Protein AF-C7G9T8-F1 (afdb_monomer)

Radius of gyration: 13.72 Å; Cα contacts (8 Å, |Δi|>4): 101; chains: 1; bounding box: 37×25×32 Å

Solvent-accessible surface area (backbone atoms only — not comparable to full-atom values): 5995 Å² total; per-residue (Å²): 135,69,93,58,61,76,59,50,54,66,72,76,38,93,72,76,66,60,89,73,91,54,98,54,57,48,49,46,52,45,52,52,68,58,38,53,49,49,31,69,78,32,60,93,41,28,44,62,27,85,90,46,54,84,88,45,22,54,30,24,32,29,33,42,56,78,91,49,61,65,70,58,53,51,53,52,49,53,51,24,49,50,53,55,47,70,71,45,54,74,69,56,40,50,52,53,53,60,58,74,71,109

Foldseek 3Di:
DQPCLVVLCVPQDPPDQPPDDDPFKGKFFAPLVVLVVCCVVCVPFKDFDPPDDPVRRSGMIIGGNVPDDPVVVVVRSVRSSVVVLVVDDPVSNVVSVVVSVD

Secondary structure (DSSP, 8-state):
--TTHHHHHHHH--S-----S-TTEEEEE--HHHHHHHHHH-TTTEEE-TT--TTTGGGEEEEE-TT--HHHHHHHHHHHHHHHHHTS-HHHHHHHHHHHT-

pLDDT: mean 74.72, std 18.05, range [35.41, 93.06]

Organism: NCBI:txid536231

Structure (mmCIF, N/CA/C/O backbone):
data_AF-C7G9T8-F1
#
_entry.id   AF-C7G9T8-F1
#
loop_
_atom_site.group_PDB
_atom_site.id
_atom_site.type_symbol
_atom_site.label_atom_id
_atom_site.label_alt_id
_atom_site.label_comp_id
_atom_site.label_asym_id
_atom_site.label_entity_id
_atom_site.label_seq_id
_atom_site.pdbx_PDB_ins_code
_atom_site.Cartn_x
_atom_site.Cartn_y
_atom_site.Cartn_z
_atom_site.occupancy
_atom_site.B_iso_or_equiv
_atom_site.auth_seq_id
_atom_site.auth_comp_id
_atom_site.auth_asym_id
_atom_site.auth_atom_id
_atom_site.pdbx_PDB_model_num
ATOM 1 N N . MET A 1 1 ? -15.582 -4.866 -9.535 1.00 42.88 1 MET A N 1
ATOM 2 C CA . MET A 1 1 ? -14.661 -3.718 -9.676 1.00 42.88 1 MET A CA 1
ATOM 3 C C . MET A 1 1 ? -15.271 -2.550 -8.925 1.00 42.88 1 MET A C 1
ATOM 5 O O . MET A 1 1 ? -16.390 -2.182 -9.255 1.00 42.88 1 MET A O 1
ATOM 9 N N . ARG A 1 2 ? -14.622 -2.041 -7.872 1.00 40.09 2 ARG A N 1
ATOM 10 C CA . ARG A 1 2 ? -15.110 -0.881 -7.107 1.00 40.09 2 ARG A CA 1
ATOM 11 C C . ARG A 1 2 ? -14.346 0.363 -7.583 1.00 40.09 2 ARG A C 1
ATOM 13 O O . ARG A 1 2 ? -13.290 0.643 -7.034 1.00 40.09 2 ARG A O 1
ATOM 20 N N . PRO A 1 3 ? -14.830 1.107 -8.594 1.00 39.47 3 PRO A N 1
ATOM 21 C CA . PRO A 1 3 ? -14.122 2.278 -9.123 1.00 39.47 3 PRO A CA 1
ATOM 22 C C . PRO A 1 3 ? -13.960 3.417 -8.096 1.00 39.47 3 PRO A C 1
ATOM 24 O O . PRO A 1 3 ? -13.150 4.314 -8.302 1.00 39.47 3 PRO A O 1
ATOM 27 N N . LEU A 1 4 ? -14.681 3.365 -6.967 1.00 37.62 4 LEU A N 1
ATOM 28 C CA . LEU A 1 4 ? -14.602 4.331 -5.868 1.00 37.62 4 LEU A CA 1
ATOM 29 C C . LEU A 1 4 ? -13.631 3.957 -4.727 1.00 37.62 4 LEU A C 1
ATOM 31 O O . LEU A 1 4 ? -13.373 4.802 -3.868 1.00 37.62 4 LEU A O 1
ATOM 35 N N . SER A 1 5 ? -13.075 2.738 -4.679 1.00 43.97 5 SER A N 1
ATOM 36 C CA . SER A 1 5 ? -12.301 2.278 -3.505 1.00 43.97 5 SER A CA 1
ATOM 37 C C . SER A 1 5 ? -11.016 3.080 -3.264 1.00 43.97 5 SER A C 1
ATOM 39 O O . SER A 1 5 ? -10.617 3.270 -2.116 1.00 43.97 5 SER A O 1
ATOM 41 N N . LEU A 1 6 ? -10.407 3.622 -4.323 1.00 44.91 6 LEU A N 1
ATOM 42 C CA . LEU A 1 6 ? -9.145 4.362 -4.231 1.00 44.91 6 LEU A CA 1
ATOM 43 C C . LEU A 1 6 ? -9.312 5.784 -3.659 1.00 44.91 6 LEU A C 1
ATOM 45 O O . LEU A 1 6 ? -8.418 6.287 -2.981 1.00 44.91 6 LEU A O 1
ATOM 49 N N . LEU A 1 7 ? -10.454 6.438 -3.909 1.00 41.69 7 LEU A N 1
ATOM 50 C CA . LEU A 1 7 ? -10.688 7.820 -3.468 1.00 41.69 7 LEU A CA 1
ATOM 51 C C . LEU A 1 7 ? -11.225 7.889 -2.028 1.00 41.69 7 LEU A C 1
ATOM 53 O O . LEU A 1 7 ? -10.921 8.834 -1.298 1.00 41.69 7 LEU A O 1
ATOM 57 N N . ILE A 1 8 ? -11.992 6.882 -1.595 1.00 43.81 8 ILE A N 1
ATOM 58 C CA . ILE A 1 8 ? -12.645 6.881 -0.276 1.00 43.81 8 ILE A CA 1
ATOM 59 C C . ILE A 1 8 ? -11.615 6.761 0.864 1.00 43.81 8 ILE A C 1
ATOM 61 O O . ILE A 1 8 ? -11.724 7.486 1.854 1.00 43.81 8 ILE A O 1
ATOM 65 N N . VAL A 1 9 ? -10.553 5.957 0.707 1.00 46.69 9 VAL A N 1
ATOM 66 C CA . VAL A 1 9 ? -9.492 5.829 1.735 1.00 46.69 9 VAL A CA 1
ATOM 67 C C . VAL A 1 9 ? -8.762 7.159 1.969 1.00 46.69 9 VAL A C 1
ATOM 69 O O . VAL A 1 9 ? -8.455 7.507 3.109 1.00 46.69 9 VAL A O 1
ATOM 72 N N . PHE A 1 10 ? -8.568 7.952 0.911 1.00 44.38 10 PHE A N 1
ATOM 73 C CA . PHE A 1 10 ? -7.957 9.283 0.987 1.00 44.38 10 PHE A CA 1
ATOM 74 C C . PHE A 1 10 ? -8.813 10.298 1.759 1.00 44.38 10 PHE A C 1
ATOM 76 O O . PHE A 1 10 ? -8.283 11.197 2.414 1.00 44.38 10 PHE A O 1
ATOM 83 N N . LYS A 1 11 ? -10.143 10.182 1.652 1.00 40.78 11 LYS A N 1
ATOM 84 C CA . LYS A 1 11 ? -11.103 11.157 2.187 1.00 40.78 11 LYS A CA 1
ATOM 85 C C . LYS A 1 11 ? -11.443 10.895 3.657 1.00 40.78 11 LYS A C 1
ATOM 87 O O . LYS A 1 11 ? -11.576 11.855 4.414 1.00 40.78 11 LYS A O 1
ATOM 92 N N . VAL A 1 12 ? -11.584 9.628 4.055 1.00 46.03 12 VAL A N 1
ATOM 93 C CA . VAL A 1 12 ? -12.160 9.270 5.365 1.00 46.03 12 VAL A CA 1
ATOM 94 C C . VAL A 1 12 ? -11.106 9.174 6.466 1.00 46.03 12 VAL A C 1
ATOM 96 O O . VAL A 1 12 ? -11.384 9.504 7.619 1.00 46.03 12 VAL A O 1
ATOM 99 N N . THR A 1 13 ? -9.874 8.770 6.152 1.00 43.25 13 THR A N 1
ATOM 100 C CA . THR A 1 13 ? -8.897 8.476 7.201 1.00 43.25 13 THR A CA 1
ATOM 101 C C . THR A 1 13 ? -7.535 9.047 6.856 1.00 43.25 13 THR A C 1
ATOM 103 O O . THR A 1 13 ? -6.859 8.571 5.956 1.00 43.25 13 THR A O 1
ATOM 106 N N . ARG A 1 14 ? -7.083 10.038 7.628 1.00 46.47 14 ARG A N 1
ATOM 107 C CA . ARG A 1 14 ? -5.731 10.630 7.580 1.00 46.47 14 ARG A CA 1
ATOM 108 C C . ARG A 1 14 ? -4.569 9.624 7.779 1.00 46.47 14 ARG A C 1
ATOM 110 O O . ARG A 1 14 ? -3.426 10.044 7.925 1.00 46.47 14 ARG A O 1
ATOM 117 N N . SER A 1 15 ? -4.820 8.312 7.801 1.00 43.06 15 SER A N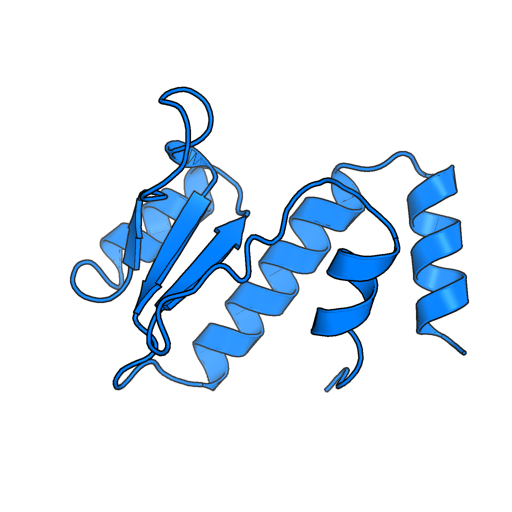 1
ATOM 118 C CA . SER A 1 15 ? -3.786 7.285 7.667 1.00 43.06 15 SER A CA 1
ATOM 119 C C . SER A 1 15 ? -3.447 7.136 6.190 1.00 43.06 15 SER A C 1
ATOM 121 O O . SER A 1 15 ? -4.103 6.407 5.457 1.00 43.06 15 SER A O 1
ATOM 123 N N . ALA A 1 16 ? -2.438 7.918 5.812 1.00 46.25 16 ALA A N 1
ATOM 124 C CA . ALA A 1 16 ? -1.839 8.077 4.502 1.00 46.25 16 ALA A CA 1
ATOM 125 C C . ALA A 1 16 ? -2.032 6.886 3.548 1.00 46.25 16 ALA A C 1
ATOM 127 O O . ALA A 1 16 ? -1.646 5.756 3.827 1.00 46.25 16 ALA A O 1
ATOM 128 N N . PHE A 1 17 ? -2.563 7.192 2.375 1.00 45.66 17 PHE A N 1
ATOM 129 C CA . PHE A 1 17 ? -2.071 6.649 1.123 1.00 45.66 17 PHE A CA 1
ATOM 130 C C . PHE A 1 17 ? -1.340 7.850 0.520 1.00 45.66 17 PHE A C 1
ATOM 132 O O . PHE A 1 17 ? -1.982 8.846 0.213 1.00 45.66 17 PHE A O 1
ATOM 139 N N . GLU A 1 18 ? -0.010 7.885 0.484 1.00 41.25 18 GLU A N 1
ATOM 140 C CA . GLU A 1 18 ? 0.671 9.040 -0.110 1.00 41.25 18 GLU A CA 1
ATOM 141 C C . GLU A 1 18 ? 0.663 8.876 -1.635 1.00 41.25 18 GLU A C 1
ATOM 14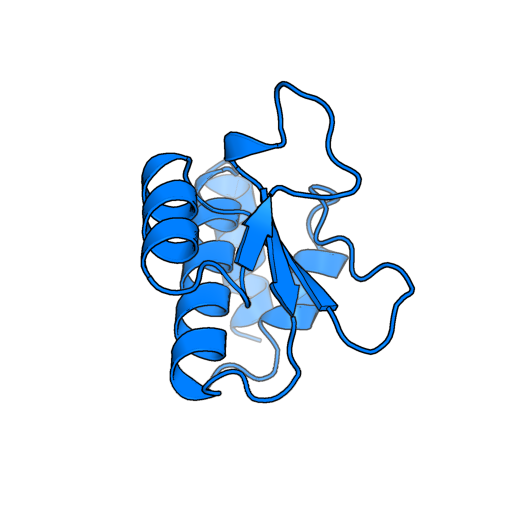3 O O . GLU A 1 18 ? 1.519 8.222 -2.227 1.00 41.25 18 GLU A O 1
ATOM 148 N N . ILE A 1 19 ? -0.335 9.464 -2.299 1.00 45.62 19 ILE A N 1
ATOM 149 C CA . ILE A 1 19 ? -0.239 9.784 -3.729 1.00 45.62 19 ILE A CA 1
ATOM 150 C C . ILE A 1 19 ? 0.569 11.084 -3.815 1.00 45.62 19 ILE A C 1
ATOM 152 O O . ILE A 1 19 ? 0.021 12.178 -3.909 1.00 45.62 19 ILE A O 1
ATOM 156 N N . GLY A 1 20 ? 1.890 10.947 -3.689 1.00 39.06 20 GLY A N 1
ATOM 157 C CA . GLY A 1 20 ? 2.855 12.045 -3.666 1.00 39.06 20 GLY A CA 1
ATOM 158 C C . GLY A 1 20 ? 3.836 12.017 -4.843 1.00 39.06 20 GLY A C 1
ATOM 159 O O . GLY A 1 20 ? 4.861 11.354 -4.793 1.00 39.06 20 GLY A O 1
ATOM 160 N N . CYS A 1 21 ? 3.510 12.812 -5.865 1.00 35.41 21 CYS A N 1
ATOM 161 C CA . CYS A 1 21 ? 4.371 13.594 -6.775 1.00 35.41 21 CYS A CA 1
ATOM 162 C C . CYS A 1 21 ? 5.220 12.979 -7.916 1.00 35.41 21 CYS A C 1
ATOM 164 O O . CYS A 1 21 ? 5.490 13.706 -8.873 1.00 35.41 21 CYS A O 1
ATOM 166 N N . CYS A 1 22 ? 5.578 11.694 -7.951 1.00 43.03 22 CYS A N 1
ATOM 167 C CA . CYS A 1 22 ? 6.310 11.142 -9.110 1.00 43.03 22 CYS A CA 1
ATOM 168 C C . CYS A 1 22 ? 5.390 10.254 -9.958 1.00 43.03 22 CYS A C 1
ATOM 170 O O . CYS A 1 22 ? 4.917 9.223 -9.493 1.00 43.03 22 CYS A O 1
ATOM 172 N N . ARG A 1 23 ? 5.121 10.665 -11.205 1.00 55.56 23 ARG A N 1
ATOM 173 C CA . ARG A 1 23 ? 4.085 10.111 -12.107 1.00 55.56 23 ARG A CA 1
ATOM 174 C C . ARG A 1 23 ? 4.065 8.576 -12.277 1.00 55.56 23 ARG A C 1
ATOM 176 O O . ARG A 1 23 ? 3.012 8.062 -12.639 1.00 55.56 23 ARG A O 1
ATOM 183 N N . ASN A 1 24 ? 5.144 7.858 -11.954 1.00 69.25 24 ASN A N 1
ATOM 184 C CA . ASN A 1 24 ? 5.320 6.444 -12.309 1.00 69.25 24 ASN A CA 1
ATOM 185 C C . ASN A 1 24 ? 5.384 5.462 -11.124 1.00 69.25 24 ASN A C 1
ATOM 187 O O . ASN A 1 24 ? 5.554 4.268 -11.355 1.00 69.25 24 ASN A O 1
ATOM 191 N N . HIS A 1 25 ? 5.253 5.902 -9.865 1.00 74.44 25 HIS A N 1
ATOM 192 C CA . HIS A 1 25 ? 5.235 4.967 -8.730 1.00 74.44 25 HIS A CA 1
ATOM 193 C C . HIS A 1 25 ? 4.120 5.248 -7.718 1.00 74.44 25 HIS A C 1
ATOM 195 O O . HIS A 1 25 ? 3.640 6.376 -7.577 1.00 74.44 25 HIS A O 1
ATOM 201 N N . LYS A 1 26 ? 3.689 4.202 -7.010 1.00 78.75 26 LYS A N 1
ATOM 202 C CA . LYS A 1 26 ? 2.646 4.248 -5.973 1.00 78.75 26 LYS A CA 1
ATOM 203 C C . LYS A 1 26 ? 3.163 3.631 -4.688 1.00 78.75 26 LYS A C 1
ATOM 205 O O . LYS A 1 26 ? 3.806 2.591 -4.727 1.00 78.75 26 LYS A O 1
ATOM 210 N N . GLN A 1 27 ? 2.857 4.251 -3.553 1.00 79.56 27 GLN A N 1
ATOM 211 C CA . GLN A 1 27 ? 3.153 3.674 -2.248 1.00 79.56 27 GLN A CA 1
ATOM 212 C C . GLN A 1 27 ? 1.900 3.029 -1.662 1.00 79.56 27 GLN A C 1
ATOM 214 O O . GLN A 1 27 ? 0.858 3.676 -1.579 1.00 79.56 27 GLN A O 1
ATOM 219 N N . MET A 1 28 ? 2.003 1.763 -1.259 1.00 79.94 28 MET A N 1
ATOM 220 C CA . MET A 1 28 ? 0.894 0.998 -0.692 1.00 79.94 28 MET A CA 1
ATOM 221 C C . MET A 1 28 ? 1.269 0.402 0.657 1.00 79.94 28 MET A C 1
ATOM 223 O O . MET A 1 28 ? 2.393 -0.065 0.860 1.00 79.94 28 MET A O 1
ATOM 227 N N . LYS A 1 29 ? 0.305 0.415 1.577 1.00 82.50 29 LYS A N 1
ATOM 228 C CA . LYS A 1 29 ? 0.450 -0.168 2.907 1.00 82.50 29 LYS A CA 1
ATOM 229 C C . LYS A 1 29 ? 0.050 -1.642 2.883 1.00 82.50 29 LYS A C 1
ATOM 231 O O . LYS A 1 29 ? -0.983 -1.993 2.322 1.00 82.50 29 LYS A O 1
ATOM 236 N N . CYS A 1 30 ? 0.850 -2.491 3.511 1.00 84.62 30 CYS A N 1
ATOM 237 C CA . CYS A 1 30 ? 0.642 -3.935 3.611 1.00 84.62 30 CYS A CA 1
ATOM 238 C C . CYS A 1 30 ? 1.088 -4.435 4.996 1.00 84.62 30 CYS A C 1
ATOM 240 O O . CYS A 1 30 ? 1.656 -3.683 5.794 1.00 84.62 30 CYS A O 1
ATOM 242 N N . THR A 1 31 ? 0.848 -5.713 5.292 1.00 88.75 31 THR A N 1
ATOM 243 C CA . THR A 1 31 ? 1.501 -6.369 6.434 1.00 88.75 31 THR A CA 1
ATOM 244 C C . THR A 1 31 ? 2.983 -6.595 6.118 1.00 88.75 31 THR A C 1
ATOM 246 O O . THR A 1 31 ? 3.371 -6.630 4.950 1.00 88.75 31 THR A O 1
ATOM 249 N N . ALA A 1 32 ? 3.829 -6.735 7.141 1.00 89.50 32 ALA A N 1
ATOM 250 C CA . ALA A 1 32 ? 5.268 -6.927 6.937 1.00 89.50 32 ALA A CA 1
ATOM 251 C C . ALA A 1 32 ? 5.572 -8.186 6.100 1.00 89.50 32 ALA A C 1
ATOM 253 O O . ALA A 1 32 ? 6.397 -8.131 5.188 1.00 89.50 32 ALA A O 1
ATOM 254 N N . ASP A 1 33 ? 4.845 -9.282 6.342 1.00 90.44 33 ASP A N 1
ATOM 255 C CA . ASP A 1 33 ? 5.034 -10.549 5.625 1.00 90.44 33 ASP A CA 1
ATOM 256 C C . ASP A 1 33 ? 4.665 -10.434 4.142 1.00 90.44 33 ASP A C 1
ATOM 258 O O . ASP A 1 33 ? 5.427 -10.846 3.268 1.00 90.44 33 ASP A O 1
ATOM 262 N N . THR A 1 34 ? 3.517 -9.818 3.835 1.00 89.38 34 THR A N 1
ATOM 263 C CA . THR A 1 34 ? 3.108 -9.606 2.436 1.00 89.38 34 THR A CA 1
ATOM 264 C C . THR A 1 34 ? 4.022 -8.620 1.730 1.00 89.38 34 THR A C 1
ATOM 266 O O . THR A 1 34 ? 4.362 -8.833 0.569 1.00 89.38 34 THR A O 1
ATOM 269 N N . ALA A 1 35 ? 4.475 -7.569 2.413 1.00 89.31 35 ALA A N 1
ATOM 270 C CA . ALA A 1 35 ? 5.440 -6.640 1.847 1.00 89.31 35 ALA A CA 1
ATOM 271 C C . ALA A 1 35 ? 6.753 -7.332 1.476 1.00 89.31 35 ALA A C 1
ATOM 273 O O . ALA A 1 35 ? 7.254 -7.139 0.369 1.00 89.31 35 ALA A O 1
ATOM 274 N N . GLN A 1 36 ? 7.279 -8.183 2.357 1.00 91.44 36 GLN A N 1
ATOM 275 C CA . GLN A 1 36 ? 8.467 -8.971 2.054 1.00 91.44 36 GLN A CA 1
ATOM 276 C C . GLN A 1 36 ? 8.224 -9.938 0.889 1.00 91.44 36 GLN A C 1
ATOM 278 O O . GLN A 1 36 ? 9.058 -10.015 -0.010 1.00 91.44 36 GLN A O 1
ATOM 283 N N . PHE A 1 37 ? 7.078 -10.622 0.862 1.00 92.56 37 PHE A N 1
ATOM 284 C CA . PHE A 1 37 ? 6.704 -11.507 -0.242 1.00 92.56 37 PHE A CA 1
ATOM 285 C C . PHE A 1 37 ? 6.706 -10.778 -1.590 1.00 92.56 37 PHE A C 1
ATOM 287 O O . PHE A 1 37 ? 7.402 -11.198 -2.511 1.00 92.56 37 PHE A O 1
ATOM 294 N N . TYR A 1 38 ? 6.010 -9.646 -1.697 1.00 90.88 38 TYR A N 1
ATOM 295 C CA . TYR A 1 38 ? 5.936 -8.887 -2.946 1.00 90.88 38 TYR A CA 1
ATOM 296 C C . TYR A 1 38 ? 7.299 -8.360 -3.408 1.00 90.88 38 TYR A C 1
ATOM 298 O O . TYR A 1 38 ? 7.576 -8.377 -4.605 1.00 90.88 38 TYR A O 1
ATOM 306 N N . ARG A 1 39 ? 8.175 -7.961 -2.479 1.00 92.50 39 ARG A N 1
ATOM 307 C CA . ARG A 1 39 ? 9.560 -7.567 -2.798 1.00 92.50 39 ARG A CA 1
ATOM 308 C C . ARG A 1 39 ? 10.400 -8.739 -3.308 1.00 92.50 39 ARG A C 1
ATOM 310 O O . ARG A 1 39 ? 11.263 -8.536 -4.147 1.00 92.50 39 ARG A O 1
ATOM 317 N N . MET A 1 40 ? 10.156 -9.959 -2.823 1.00 92.38 40 MET A N 1
ATOM 318 C CA . MET A 1 40 ? 10.843 -11.158 -3.323 1.00 92.38 40 MET A CA 1
ATOM 319 C C . MET A 1 40 ? 10.338 -11.586 -4.704 1.00 92.38 40 MET A C 1
ATOM 321 O O . MET A 1 40 ? 11.134 -12.026 -5.526 1.00 92.38 40 MET A O 1
ATO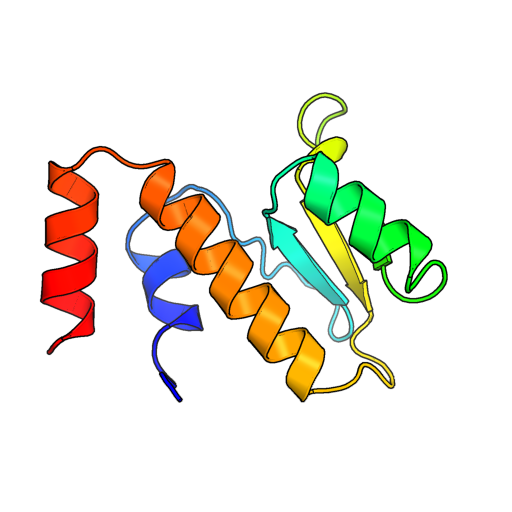M 325 N N . VAL A 1 41 ? 9.031 -11.463 -4.962 1.00 93.06 41 VAL A N 1
ATOM 326 C CA . VAL A 1 41 ? 8.436 -11.827 -6.261 1.00 93.06 41 VAL A CA 1
ATOM 327 C C . VAL A 1 41 ? 8.757 -10.787 -7.338 1.00 93.06 41 VAL A C 1
ATOM 329 O O . VAL A 1 41 ? 8.986 -11.152 -8.489 1.00 93.06 41 VAL A O 1
ATOM 332 N N . TYR A 1 42 ? 8.804 -9.502 -6.974 1.00 91.50 42 TYR A N 1
ATOM 333 C CA . TYR A 1 42 ? 9.019 -8.389 -7.901 1.00 91.50 42 TYR A CA 1
ATOM 334 C C . TYR A 1 42 ? 10.151 -7.451 -7.435 1.00 91.50 42 TYR A C 1
ATOM 336 O O . TYR A 1 42 ? 9.891 -6.274 -7.178 1.00 91.50 42 TYR A O 1
ATOM 344 N N . PRO A 1 43 ? 11.405 -7.925 -7.343 1.00 90.00 43 PRO A N 1
ATOM 345 C CA . PRO A 1 43 ? 12.513 -7.153 -6.767 1.00 90.00 43 PRO A CA 1
ATOM 346 C C . PRO A 1 43 ? 12.831 -5.859 -7.530 1.00 90.00 43 PRO A C 1
ATOM 348 O O . PRO A 1 43 ? 13.201 -4.865 -6.914 1.00 90.00 43 PRO A O 1
ATOM 351 N N . ASP A 1 44 ? 12.630 -5.837 -8.850 1.0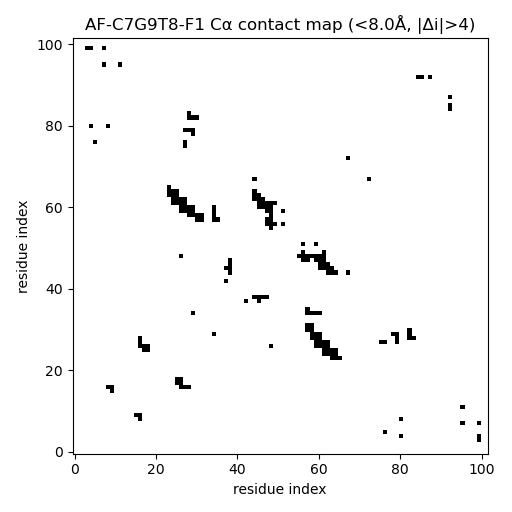0 89.81 44 ASP A N 1
ATOM 352 C CA . ASP A 1 44 ? 12.916 -4.660 -9.686 1.00 89.81 44 ASP A CA 1
ATOM 353 C C . ASP A 1 44 ? 11.749 -3.664 -9.753 1.00 89.81 44 ASP A C 1
ATOM 355 O O . ASP A 1 44 ? 11.927 -2.508 -10.136 1.00 89.81 44 ASP A O 1
ATOM 359 N N . LYS A 1 45 ? 10.535 -4.110 -9.398 1.00 89.12 45 LYS A N 1
ATOM 360 C CA . LYS A 1 45 ? 9.308 -3.301 -9.498 1.00 89.12 45 LYS A CA 1
ATOM 361 C C . LYS A 1 45 ? 8.782 -2.861 -8.134 1.00 89.12 45 LYS A C 1
ATOM 363 O O . LYS A 1 45 ? 8.032 -1.889 -8.069 1.00 89.12 45 LYS A O 1
ATOM 368 N N . ILE A 1 46 ? 9.149 -3.546 -7.051 1.00 90.50 46 ILE A N 1
ATOM 369 C CA . ILE A 1 46 ? 8.646 -3.283 -5.702 1.00 90.50 46 ILE A CA 1
ATOM 370 C C . ILE A 1 46 ? 9.809 -3.092 -4.736 1.00 90.50 46 ILE A C 1
ATOM 372 O O . ILE A 1 46 ? 10.553 -4.017 -4.427 1.00 90.50 46 ILE A O 1
ATOM 376 N N . MET A 1 47 ? 9.893 -1.885 -4.190 1.00 88.62 47 MET A N 1
ATOM 377 C CA . MET A 1 47 ? 10.902 -1.477 -3.220 1.00 88.62 47 MET A CA 1
ATOM 378 C C . MET A 1 47 ? 10.260 -1.137 -1.875 1.00 88.62 47 MET A C 1
ATOM 380 O O . MET A 1 47 ? 9.044 -0.971 -1.756 1.00 88.62 47 MET A O 1
ATOM 384 N N . GLU A 1 48 ? 11.075 -1.007 -0.831 1.00 88.69 48 GLU A N 1
ATOM 385 C CA . GLU A 1 48 ? 10.604 -0.457 0.442 1.00 88.69 48 GLU A CA 1
ATOM 386 C C . GLU A 1 48 ? 10.112 1.000 0.306 1.00 88.69 48 GLU A C 1
ATOM 388 O O . GLU A 1 48 ? 10.455 1.716 -0.639 1.00 88.69 48 GLU A O 1
ATOM 393 N N . GLY A 1 49 ? 9.271 1.448 1.244 1.00 80.12 49 GLY A N 1
ATOM 394 C CA . GLY A 1 49 ? 8.725 2.810 1.262 1.00 80.12 49 GLY A CA 1
ATOM 395 C C . GLY A 1 49 ? 9.823 3.882 1.268 1.00 80.12 49 GLY A C 1
ATOM 396 O O . GLY A 1 49 ? 10.555 4.014 2.253 1.00 80.12 49 GLY A O 1
ATOM 397 N N . TYR A 1 50 ? 9.925 4.660 0.183 1.00 69.38 50 TYR A N 1
ATOM 398 C CA . TYR A 1 50 ? 11.002 5.639 -0.035 1.00 69.38 50 TYR A CA 1
ATOM 399 C C . TYR A 1 50 ? 10.961 6.809 0.967 1.00 69.38 50 TYR A C 1
ATOM 401 O O . TYR A 1 50 ? 12.005 7.261 1.435 1.00 69.38 50 TYR A O 1
ATOM 409 N N . HIS A 1 51 ? 9.762 7.247 1.369 1.00 71.94 51 HIS A N 1
ATOM 410 C CA . HIS A 1 51 ? 9.556 8.373 2.296 1.00 71.94 51 HIS A CA 1
ATOM 411 C C . HIS A 1 51 ? 9.201 7.950 3.734 1.00 71.94 51 HIS A C 1
ATOM 413 O O . HIS A 1 51 ? 8.900 8.788 4.584 1.00 71.94 51 HIS A O 1
ATOM 419 N N . CYS A 1 52 ? 9.241 6.653 4.043 1.00 72.25 52 CYS A N 1
ATOM 420 C CA . CYS A 1 52 ? 8.828 6.144 5.347 1.00 72.25 52 CYS A CA 1
ATOM 421 C C . CYS A 1 52 ? 9.971 6.156 6.377 1.00 72.25 52 CYS A C 1
ATOM 423 O O . CYS A 1 52 ? 11.131 5.869 6.069 1.00 72.25 52 CYS A O 1
ATOM 425 N N . SER A 1 53 ? 9.635 6.413 7.648 1.00 81.31 53 SER A N 1
ATOM 426 C CA . SER A 1 53 ? 10.571 6.223 8.764 1.00 81.31 53 SER A CA 1
ATOM 427 C C . SER A 1 53 ? 10.958 4.744 8.914 1.00 81.31 53 SER A C 1
ATOM 429 O O . SER A 1 53 ? 10.205 3.860 8.508 1.00 81.31 53 SER A O 1
ATOM 431 N N . LYS A 1 54 ? 12.111 4.446 9.538 1.00 82.81 54 LYS A N 1
ATOM 432 C CA . LYS A 1 54 ? 12.644 3.068 9.671 1.00 82.81 54 LYS A CA 1
ATOM 433 C C . LYS A 1 54 ? 11.629 2.060 10.228 1.00 82.81 54 LYS A C 1
ATOM 435 O O . LYS A 1 54 ? 11.594 0.925 9.779 1.00 82.81 54 LYS A O 1
ATOM 440 N N . VAL A 1 55 ? 10.791 2.488 11.173 1.00 85.50 55 VAL A N 1
ATOM 441 C CA . VAL A 1 55 ? 9.747 1.654 11.796 1.00 85.50 55 VAL A CA 1
ATOM 442 C C . VAL A 1 55 ? 8.601 1.351 10.825 1.00 85.50 55 VAL A C 1
ATOM 444 O O . VAL A 1 55 ? 7.984 0.295 10.903 1.00 85.50 55 VAL A O 1
ATOM 447 N N . GLN A 1 56 ? 8.313 2.268 9.900 1.00 80.75 56 GLN A N 1
ATOM 448 C CA . GLN A 1 56 ? 7.217 2.139 8.945 1.00 80.75 56 GLN A CA 1
ATOM 449 C C . GLN A 1 56 ? 7.644 1.428 7.656 1.00 80.75 56 GLN A C 1
ATOM 451 O O . GLN A 1 56 ? 6.845 0.679 7.110 1.00 80.75 56 GLN A O 1
ATOM 456 N N . LYS A 1 57 ? 8.895 1.573 7.202 1.00 84.50 57 LYS A N 1
ATOM 457 C CA . LYS A 1 57 ? 9.422 0.946 5.970 1.00 84.50 57 LYS A CA 1
ATOM 458 C C . LYS A 1 57 ? 9.028 -0.527 5.734 1.00 84.50 57 LYS A C 1
ATOM 460 O O . LYS A 1 57 ? 8.726 -0.862 4.587 1.00 84.50 57 LYS A O 1
ATOM 465 N N . PRO A 1 58 ? 8.974 -1.419 6.746 1.00 88.75 58 PRO A N 1
ATOM 466 C CA . PRO A 1 58 ? 8.552 -2.807 6.533 1.00 88.75 58 PRO A CA 1
ATOM 467 C C . PRO A 1 58 ? 7.098 -2.958 6.066 1.00 88.75 58 PRO A C 1
ATOM 469 O O . PRO A 1 58 ? 6.775 -3.924 5.392 1.00 88.75 58 PRO A O 1
ATOM 472 N N . TYR A 1 59 ? 6.230 -2.000 6.390 1.00 86.31 59 TYR A N 1
ATOM 473 C CA . TYR A 1 59 ? 4.790 -2.044 6.114 1.00 86.31 59 TYR A CA 1
ATOM 474 C C . TYR A 1 59 ? 4.390 -1.289 4.84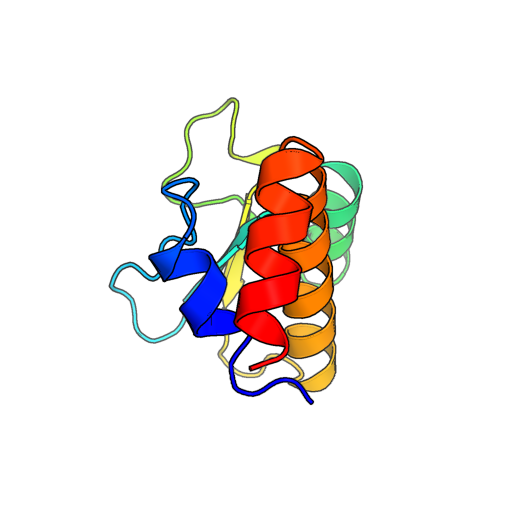5 1.00 86.31 59 TYR A C 1
ATOM 476 O O . TYR A 1 59 ? 3.211 -1.239 4.501 1.00 86.31 59 TYR A O 1
ATOM 484 N N . TRP A 1 60 ? 5.351 -0.663 4.170 1.00 86.12 60 TRP A N 1
ATOM 485 C CA . TRP A 1 60 ? 5.107 0.206 3.028 1.00 86.12 60 TRP A CA 1
ATOM 486 C C . TRP A 1 60 ? 5.916 -0.248 1.823 1.00 86.12 60 TRP A C 1
ATOM 488 O O . TRP A 1 60 ? 7.129 -0.434 1.917 1.00 86.12 60 TRP A O 1
ATOM 498 N N . ASN A 1 61 ? 5.242 -0.404 0.689 1.00 87.38 61 ASN A N 1
ATOM 499 C CA . ASN A 1 61 ? 5.848 -0.796 -0.577 1.00 87.38 61 ASN A CA 1
ATOM 500 C C . ASN A 1 61 ? 5.727 0.329 -1.590 1.00 87.38 61 ASN A C 1
ATOM 502 O O . ASN A 1 61 ? 4.629 0.836 -1.805 1.00 87.38 61 ASN A O 1
ATOM 506 N N . THR A 1 62 ? 6.835 0.675 -2.231 1.00 87.06 62 THR A N 1
ATOM 507 C CA . THR A 1 62 ? 6.878 1.550 -3.402 1.00 87.06 62 THR A CA 1
ATOM 508 C C . THR A 1 62 ? 6.843 0.673 -4.646 1.00 87.06 62 THR A C 1
ATOM 510 O O . THR A 1 62 ? 7.760 -0.110 -4.868 1.00 87.06 62 THR A O 1
ATOM 513 N N . ILE A 1 63 ? 5.786 0.786 -5.440 1.00 87.19 63 ILE A N 1
ATOM 514 C CA . ILE A 1 63 ? 5.550 -0.005 -6.647 1.00 87.19 63 ILE A CA 1
ATOM 515 C C . ILE A 1 63 ? 5.774 0.896 -7.854 1.00 87.19 63 ILE A C 1
ATOM 517 O O . ILE A 1 63 ? 5.104 1.924 -7.982 1.00 87.19 63 ILE 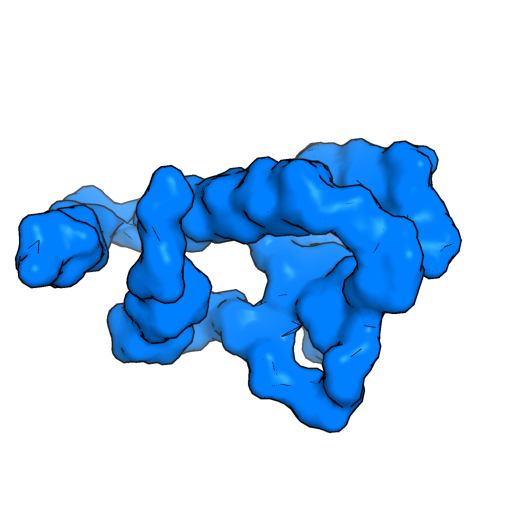A O 1
ATOM 521 N N . TYR A 1 64 ? 6.685 0.509 -8.736 1.00 87.00 64 TYR A N 1
ATOM 522 C CA . TYR A 1 64 ? 6.855 1.118 -10.049 1.00 87.00 64 TYR A CA 1
ATOM 523 C C . TYR A 1 64 ? 5.783 0.571 -10.989 1.00 87.00 64 TYR A C 1
ATOM 525 O O . TYR A 1 64 ? 5.645 -0.639 -11.153 1.00 87.00 64 TYR A O 1
ATOM 533 N N . LEU A 1 65 ? 4.989 1.474 -11.561 1.00 83.56 65 LEU A N 1
ATOM 534 C CA . LEU A 1 65 ? 3.853 1.120 -12.413 1.00 83.56 65 LEU A CA 1
ATOM 535 C C . LEU A 1 65 ? 4.265 0.783 -13.849 1.00 83.56 65 LEU A C 1
ATOM 537 O O . LEU A 1 65 ? 3.468 0.202 -14.582 1.00 83.56 65 LEU A O 1
ATOM 541 N N . ASP A 1 66 ? 5.484 1.147 -14.246 1.00 82.12 66 ASP A N 1
ATOM 542 C CA . ASP A 1 66 ? 6.003 0.878 -15.582 1.00 82.12 66 ASP A CA 1
ATOM 543 C C . ASP A 1 66 ? 6.056 -0.647 -15.808 1.00 82.12 66 ASP A C 1
ATOM 545 O O . ASP A 1 66 ? 6.777 -1.372 -15.121 1.00 82.12 66 ASP A O 1
ATOM 549 N N . ASP A 1 67 ? 5.236 -1.136 -16.748 1.00 82.69 67 ASP A N 1
ATOM 550 C CA . ASP A 1 67 ? 5.090 -2.560 -17.094 1.00 82.69 67 ASP A CA 1
ATOM 551 C C . ASP A 1 67 ? 4.592 -3.466 -15.934 1.00 82.69 67 ASP A C 1
ATOM 553 O O . ASP A 1 67 ? 4.842 -4.671 -15.904 1.00 82.69 67 A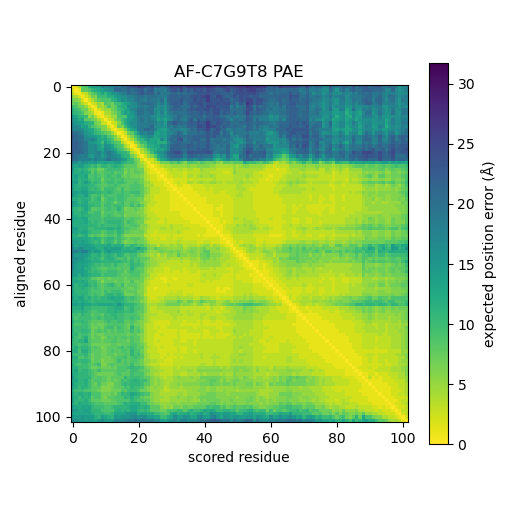SP A O 1
ATOM 557 N N . PHE A 1 68 ? 3.889 -2.935 -14.927 1.00 86.44 68 PHE A N 1
ATOM 558 C CA . PHE A 1 68 ? 3.358 -3.774 -13.842 1.00 86.44 68 PHE A CA 1
ATOM 559 C C . PHE A 1 68 ? 2.037 -4.467 -14.241 1.00 86.44 68 PHE A C 1
ATOM 561 O O . PHE A 1 68 ? 1.139 -3.801 -14.762 1.00 86.44 68 PHE A O 1
ATOM 568 N N . PRO A 1 69 ? 1.861 -5.780 -13.979 1.00 88.31 69 PRO A N 1
ATOM 569 C CA . PRO A 1 69 ? 0.631 -6.486 -14.327 1.00 88.31 69 PRO A CA 1
ATOM 570 C C . PRO A 1 69 ? -0.586 -5.895 -13.605 1.00 88.31 69 PRO A C 1
ATOM 572 O O . PRO A 1 69 ? -0.689 -5.921 -12.379 1.00 88.31 69 PRO A O 1
ATOM 575 N N . GLU A 1 70 ? -1.550 -5.409 -14.385 1.00 84.69 70 GLU A N 1
ATOM 576 C CA . GLU A 1 70 ? -2.711 -4.664 -13.885 1.00 84.69 70 GLU A CA 1
ATOM 577 C C . GLU A 1 70 ? -3.561 -5.479 -12.894 1.00 84.69 70 GLU A C 1
ATOM 579 O O . GLU A 1 70 ? -4.001 -4.974 -11.864 1.00 84.69 70 GLU A O 1
ATOM 584 N N . LYS A 1 71 ? -3.728 -6.781 -13.155 1.00 86.69 71 LYS A N 1
ATOM 585 C CA . LYS A 1 71 ? -4.457 -7.695 -12.264 1.00 86.69 71 LYS A CA 1
ATOM 586 C C . LYS A 1 71 ? -3.817 -7.789 -10.877 1.00 86.69 71 LYS A C 1
ATOM 588 O O . LYS A 1 71 ? -4.523 -7.749 -9.874 1.00 86.69 71 LYS A O 1
ATOM 593 N N . GLU A 1 72 ? -2.493 -7.900 -10.823 1.00 87.50 72 GLU A N 1
ATOM 594 C CA . GLU A 1 72 ? -1.767 -7.947 -9.553 1.00 87.50 72 GLU A CA 1
ATOM 595 C C . GLU A 1 72 ? -1.841 -6.601 -8.842 1.00 87.50 72 GLU A C 1
ATOM 597 O O . GLU A 1 72 ? -2.039 -6.560 -7.631 1.00 87.50 72 GLU A O 1
ATOM 602 N N . LEU A 1 73 ? -1.782 -5.494 -9.589 1.00 84.75 73 LEU A N 1
ATOM 603 C CA . LEU A 1 73 ? -1.936 -4.161 -9.014 1.00 84.75 73 LEU A CA 1
ATOM 604 C C . LEU A 1 73 ? -3.285 -4.025 -8.303 1.00 84.75 73 LEU A C 1
ATOM 606 O O . LEU A 1 73 ? -3.332 -3.552 -7.168 1.00 84.75 73 LEU A O 1
ATOM 610 N N . TYR A 1 74 ? -4.370 -4.486 -8.932 1.00 83.31 74 TYR A N 1
ATOM 611 C CA . TYR A 1 74 ? -5.694 -4.492 -8.311 1.00 83.31 74 TYR A CA 1
ATOM 612 C C . TYR A 1 74 ? -5.759 -5.379 -7.067 1.00 83.31 74 TYR A C 1
ATOM 614 O O . TYR A 1 74 ? -6.258 -4.924 -6.039 1.00 83.31 74 TYR A O 1
ATOM 622 N N . ASN A 1 75 ? -5.192 -6.588 -7.113 1.00 85.88 75 ASN A N 1
ATOM 623 C CA . ASN A 1 75 ? -5.129 -7.468 -5.941 1.00 85.88 75 ASN A CA 1
ATOM 624 C C . ASN A 1 75 ? -4.394 -6.799 -4.771 1.00 85.88 75 ASN A C 1
ATOM 626 O O . ASN A 1 75 ? -4.835 -6.868 -3.623 1.00 85.88 75 ASN A O 1
ATOM 630 N N . MET A 1 76 ? -3.280 -6.121 -5.056 1.00 84.00 76 MET A N 1
ATOM 631 C CA . MET A 1 76 ? -2.521 -5.404 -4.037 1.00 84.00 76 MET A CA 1
ATOM 632 C C . MET A 1 76 ? -3.304 -4.207 -3.477 1.00 84.00 76 MET A C 1
ATOM 634 O O . MET A 1 76 ? -3.200 -3.924 -2.283 1.00 84.00 76 MET A O 1
ATOM 638 N N . ILE A 1 77 ? -4.084 -3.506 -4.309 1.00 83.31 77 ILE A N 1
ATOM 639 C CA . ILE A 1 77 ? -4.937 -2.388 -3.875 1.00 83.31 77 ILE A CA 1
ATOM 640 C C . ILE A 1 77 ? -6.033 -2.900 -2.938 1.00 83.31 77 ILE A C 1
ATOM 642 O O . ILE A 1 77 ? -6.238 -2.316 -1.873 1.00 83.31 77 ILE A O 1
ATOM 646 N N . ASP A 1 78 ? -6.698 -3.996 -3.300 1.00 83.31 78 ASP A N 1
ATOM 647 C CA . ASP A 1 78 ? -7.740 -4.609 -2.472 1.00 83.31 78 ASP A CA 1
ATOM 648 C C . ASP A 1 78 ? -7.161 -5.084 -1.128 1.00 83.31 78 ASP A C 1
ATOM 650 O O . ASP A 1 78 ? -7.719 -4.801 -0.066 1.00 83.31 78 ASP A O 1
ATOM 654 N N . PHE A 1 79 ? -5.974 -5.698 -1.140 1.00 83.81 79 PHE A N 1
ATOM 655 C CA . PHE A 1 79 ? -5.292 -6.110 0.088 1.00 83.81 79 PHE A CA 1
ATOM 656 C C . PHE A 1 79 ? -4.884 -4.922 0.975 1.00 83.81 79 PHE A C 1
ATOM 658 O O . PHE A 1 79 ? -5.022 -4.964 2.204 1.00 83.81 79 PHE A O 1
ATOM 665 N N . ALA A 1 80 ? -4.381 -3.843 0.369 1.00 83.19 80 ALA A N 1
ATOM 666 C CA . ALA A 1 80 ? -4.038 -2.620 1.086 1.00 83.19 80 ALA A CA 1
ATOM 667 C C . ALA A 1 80 ? -5.284 -1.979 1.715 1.00 83.19 80 ALA A C 1
ATOM 669 O O . ALA A 1 80 ? -5.235 -1.545 2.870 1.00 83.19 80 ALA A O 1
ATOM 670 N N . TYR A 1 81 ? -6.405 -1.970 0.989 1.00 82.12 81 TYR A N 1
ATOM 671 C CA . TYR A 1 81 ? -7.695 -1.503 1.489 1.00 82.12 81 TYR A CA 1
ATOM 672 C C . TYR A 1 81 ? -8.136 -2.303 2.717 1.00 82.12 81 TYR A C 1
ATOM 674 O O . TYR A 1 81 ? -8.419 -1.708 3.758 1.00 82.12 81 TYR A O 1
ATOM 682 N N . ASP A 1 82 ? -8.118 -3.634 2.639 1.00 83.44 82 ASP A N 1
ATOM 683 C CA . ASP A 1 82 ? -8.507 -4.491 3.761 1.00 83.44 82 ASP A CA 1
ATOM 684 C C . ASP A 1 82 ? -7.581 -4.303 4.965 1.00 83.44 82 ASP A C 1
ATOM 686 O O . ASP A 1 82 ? -8.054 -4.185 6.096 1.00 83.44 82 ASP A O 1
ATOM 690 N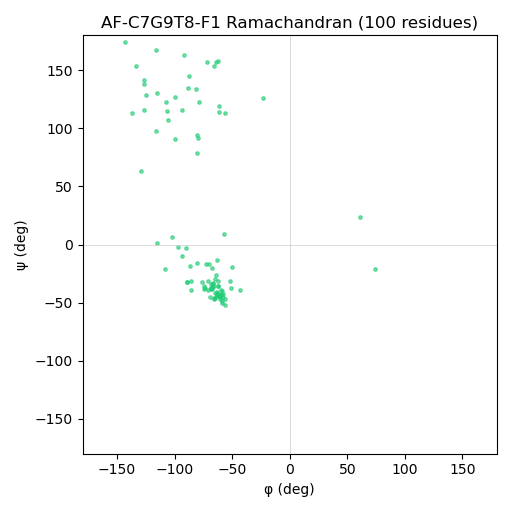 N . THR A 1 83 ? -6.271 -4.202 4.741 1.00 83.75 83 THR A N 1
ATOM 691 C CA . THR A 1 83 ? -5.288 -3.963 5.812 1.00 83.75 83 THR A CA 1
ATOM 692 C C . THR A 1 83 ? -5.565 -2.646 6.539 1.00 83.75 83 THR A C 1
ATOM 694 O O . THR A 1 83 ? -5.508 -2.573 7.770 1.00 83.75 83 THR A O 1
ATOM 697 N N . VAL A 1 84 ? -5.875 -1.590 5.787 1.00 82.56 84 VAL A N 1
ATOM 698 C CA . VAL A 1 84 ? -6.195 -0.272 6.340 1.00 82.56 84 VAL A CA 1
ATOM 699 C C . VAL A 1 84 ? -7.541 -0.299 7.065 1.00 82.56 84 VAL A C 1
ATOM 701 O O . VAL A 1 84 ? -7.620 0.174 8.199 1.00 82.56 84 VAL A O 1
ATOM 704 N N . LEU A 1 85 ? -8.567 -0.913 6.470 1.00 83.50 85 LEU A N 1
ATOM 705 C CA . LEU A 1 85 ? -9.902 -1.039 7.055 1.00 83.50 85 LEU A CA 1
ATOM 706 C C . LEU A 1 85 ? -9.857 -1.768 8.405 1.00 83.50 85 LEU A C 1
ATOM 708 O O . LEU A 1 85 ? -10.383 -1.261 9.399 1.00 83.50 85 LEU A O 1
ATOM 712 N N . HIS A 1 86 ? -9.173 -2.911 8.471 1.00 84.44 86 HIS A N 1
ATOM 713 C CA . HIS A 1 86 ? -9.029 -3.690 9.704 1.00 84.44 86 HIS A CA 1
ATOM 714 C C . HIS A 1 86 ? -8.179 -2.985 10.771 1.00 84.44 86 HIS A C 1
ATOM 716 O O . HIS A 1 86 ? -8.323 -3.284 11.955 1.00 84.44 86 HIS A O 1
ATOM 722 N N . GLY A 1 87 ? -7.343 -2.017 10.381 1.00 81.00 87 GLY A N 1
ATOM 723 C CA . GLY A 1 87 ? -6.599 -1.166 11.310 1.00 81.00 87 GLY A CA 1
ATOM 724 C C . GLY A 1 87 ? -7.471 -0.168 12.083 1.00 81.00 87 GLY A C 1
ATOM 725 O O . GLY A 1 87 ? -7.025 0.368 13.099 1.00 81.00 87 GLY A O 1
ATOM 726 N N . PHE A 1 88 ? -8.706 0.087 11.639 1.00 84.75 88 PHE A N 1
ATOM 727 C CA . PHE A 1 88 ? -9.637 0.981 12.328 1.00 84.75 88 PHE A CA 1
ATOM 728 C C . PHE A 1 88 ? -10.539 0.257 13.329 1.00 84.75 88 PHE A C 1
ATOM 730 O O . PHE A 1 88 ? -10.738 -0.953 13.278 1.00 84.75 88 PHE A O 1
ATOM 737 N N . SER A 1 89 ? -11.157 1.025 14.232 1.00 88.12 89 SER A N 1
ATOM 738 C CA . SER A 1 89 ? -12.183 0.497 15.133 1.00 88.12 89 SER A CA 1
ATOM 739 C C . SER A 1 89 ? -13.436 0.055 14.367 1.00 88.12 89 SER A C 1
ATOM 741 O O . SER A 1 89 ? -13.783 0.632 13.335 1.00 88.12 89 SER A O 1
ATOM 743 N N . LYS A 1 90 ? -14.189 -0.903 14.926 1.00 87.50 90 LYS A N 1
ATOM 744 C CA . LYS A 1 90 ? -15.451 -1.405 14.340 1.00 87.50 90 LYS A CA 1
ATOM 745 C C . LYS A 1 90 ? -16.451 -0.290 14.000 1.00 87.50 90 LYS A C 1
ATOM 747 O O . LYS A 1 90 ? -17.202 -0.407 13.038 1.00 87.50 90 LYS A O 1
ATOM 752 N N . LYS A 1 91 ? -16.450 0.806 14.772 1.00 87.50 91 LYS A N 1
ATOM 753 C CA . LYS A 1 91 ? -17.307 1.975 14.525 1.00 87.50 91 LYS A CA 1
ATOM 754 C C . LYS A 1 91 ? -16.936 2.683 13.220 1.00 87.50 91 LYS A C 1
ATOM 756 O O . LYS A 1 91 ? -17.818 2.976 12.424 1.00 87.50 91 LYS A O 1
ATOM 761 N N . VAL A 1 92 ? -15.643 2.923 13.003 1.00 85.00 92 VAL A N 1
ATOM 762 C CA . VAL A 1 92 ? -15.130 3.589 11.795 1.00 85.00 92 VAL A CA 1
ATOM 763 C C . VAL A 1 92 ? -15.259 2.674 10.578 1.00 85.00 92 VAL A C 1
ATOM 765 O O . VAL A 1 92 ? -15.676 3.130 9.521 1.00 85.00 92 VAL A O 1
ATOM 768 N N . GLN A 1 93 ? -14.999 1.371 10.734 1.00 85.19 93 GLN A N 1
ATOM 769 C CA . GLN A 1 93 ? -15.215 0.389 9.664 1.00 85.19 93 GLN A CA 1
ATOM 770 C C . GLN A 1 93 ? -16.658 0.416 9.154 1.00 85.19 93 GLN A C 1
ATOM 772 O O . GLN A 1 93 ? -16.886 0.478 7.950 1.00 85.19 93 GLN A O 1
ATOM 777 N N . LYS A 1 94 ? -17.636 0.426 10.070 1.00 86.06 94 LYS A N 1
ATOM 778 C CA . LYS A 1 94 ? -19.055 0.508 9.714 1.00 86.06 94 LYS A CA 1
ATOM 779 C C . LYS A 1 94 ? -19.377 1.788 8.935 1.00 86.06 94 LYS A C 1
ATOM 781 O O . LYS A 1 94 ? -20.051 1.700 7.919 1.00 86.06 94 LYS A O 1
ATOM 786 N N . GLN A 1 95 ? -18.849 2.938 9.362 1.00 84.69 95 GLN A N 1
ATOM 787 C CA . GLN A 1 95 ? -19.037 4.212 8.654 1.00 84.69 95 GLN A CA 1
ATOM 788 C C . GLN A 1 95 ? -18.473 4.166 7.227 1.00 84.69 95 GLN A C 1
ATOM 790 O O . GLN A 1 95 ? -19.172 4.528 6.288 1.00 84.69 95 GLN A O 1
ATOM 795 N N . ILE A 1 96 ? -17.250 3.650 7.052 1.00 82.06 96 ILE A N 1
ATOM 796 C CA . ILE A 1 96 ? -16.618 3.506 5.729 1.00 82.06 96 ILE A CA 1
ATOM 797 C C . ILE A 1 96 ? -17.450 2.587 4.821 1.00 82.06 96 ILE A C 1
ATOM 799 O O . ILE A 1 96 ? -17.658 2.896 3.650 1.00 82.06 96 ILE A O 1
ATOM 803 N N . LEU A 1 97 ? -17.944 1.463 5.350 1.00 81.44 97 LEU A N 1
ATOM 804 C CA . LEU A 1 97 ? -18.753 0.509 4.585 1.00 81.44 97 LEU A CA 1
ATOM 805 C C . LEU A 1 97 ? -20.129 1.077 4.203 1.00 81.44 97 LEU A C 1
ATOM 807 O O . LEU A 1 97 ? -20.599 0.826 3.096 1.00 81.44 97 LEU A O 1
ATOM 811 N N . GLU A 1 98 ? -20.758 1.851 5.089 1.00 81.56 98 GLU A N 1
ATOM 812 C CA . GLU A 1 98 ? -22.029 2.535 4.819 1.00 81.56 98 GLU A CA 1
ATOM 813 C C . GLU A 1 98 ? -21.886 3.659 3.783 1.00 81.56 98 GLU A C 1
ATOM 815 O O . GLU A 1 98 ? -22.812 3.893 3.010 1.00 81.56 98 GLU A O 1
ATOM 820 N N . GLU A 1 99 ? -20.748 4.356 3.747 1.00 77.25 99 GLU A N 1
ATOM 821 C CA . GLU A 1 99 ? -20.450 5.366 2.724 1.00 77.25 99 GLU A CA 1
ATOM 822 C C . GLU A 1 99 ? -20.099 4.740 1.371 1.00 77.25 99 GLU A C 1
ATOM 824 O O . GLU A 1 99 ? -20.534 5.246 0.343 1.00 77.25 99 GLU A O 1
ATOM 829 N N . ALA A 1 100 ? -19.360 3.628 1.356 1.00 67.62 100 ALA A N 1
ATOM 830 C CA . ALA A 1 100 ? -18.956 2.946 0.125 1.00 67.62 100 ALA A CA 1
ATOM 831 C C . ALA A 1 100 ? -20.100 2.200 -0.588 1.00 67.62 100 ALA A C 1
ATOM 833 O O . ALA A 1 100 ? -19.944 1.815 -1.747 1.00 67.62 100 ALA A O 1
ATOM 834 N N . GLY A 1 101 ? -21.210 1.941 0.111 1.00 61.19 101 GLY A N 1
ATOM 835 C CA . GLY A 1 101 ? -22.413 1.312 -0.442 1.00 61.19 101 GLY A CA 1
ATOM 836 C C . GLY A 1 101 ? -23.451 2.289 -1.007 1.00 61.19 101 GLY A C 1
ATOM 837 O O . GLY A 1 101 ? -24.479 1.827 -1.500 1.00 61.19 101 GLY A O 1
ATOM 838 N N . LYS A 1 102 ? -23.213 3.602 -0.903 1.00 53.88 102 LYS A N 1
ATOM 839 C CA . LYS A 1 102 ? -24.038 4.659 -1.509 1.00 53.88 102 LYS A CA 1
ATOM 840 C C . LYS A 1 102 ? -23.500 5.036 -2.883 1.00 53.88 102 LYS A C 1
ATOM 842 O O . LYS A 1 102 ? -24.345 5.361 -3.743 1.00 53.88 102 LYS A O 1
#

Mean predicted aligned error: 8.21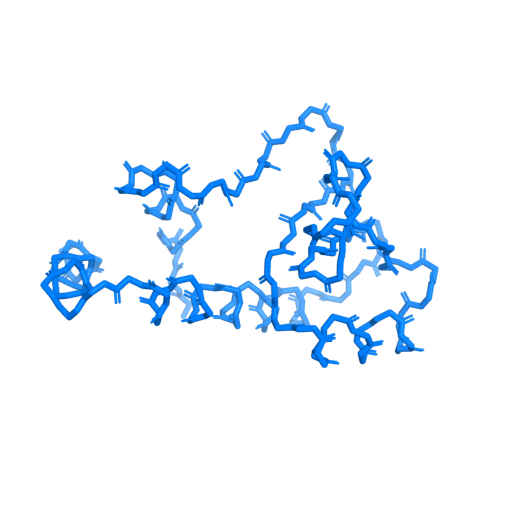 Å

Nearest PDB structures (foldseek):
  3wx4-assembly1_A-2  TM=3.599E-01  e=6.243E-01  Tequatrovirus T4
  7qpx-assembly1_B  TM=5.425E-01  e=4.499E+00  Oryza sativa Japonica Group
  5nm3-assembly2_D  TM=1.363E-01  e=4.499E+00  Deinococcus radiodurans R1 = ATCC 13939 = DSM 20539

InterPro domains:
  IPR038056 YjbR-like superfamily [G3DSA:3.90.1150.30] (7-101)
  IPR038056 YjbR-like superfamily [SSF142906] (27-96)
  IPR058532 YjbR/MT2646/Rv2570-like [PF04237] (26-82)

Sequence (102 aa):
MRPLSLLIVFKVTRSAFEIGCCRNHKQMKCTADTAQFYRMVYPDKIMEGYHCSKVQKPYWNTIYLDDFPEKELYNMIDFAYDTVLHGFSKKVQKQILEEAGK